Protein AF-A0A328TC16-F1 (afdb_monomer_lite)

InterPro domains:
  IPR032874 DDE domain [PF13610] (1-91)
  IPR052183 Bacterial Insertion Sequence Transposase [PTHR35528] (2-91)

Radius of gyration: 13.01 Å; chains: 1; bounding box: 30×22×34 Å

Foldseek 3Di:
DADPNADWDKDWDADPVRHTPDIDTDNDDALVRLLVVVLVVLVPADPVRQDLEDEDAPDPSNVSSVVVCCVVVSHPPSRHYDHDHPPVPPD

Organism: NCBI:txid252393

pLDDT: mean 87.95, std 9.59, range [47.31, 97.25]

Sequence (91 aa):
MKVNERWAYLYRAVDSGGCTIDFYLFSRHHTKAAYRFMGKLLNNTKRLQIPRLINTDKAPTYGRALALLKREGKCPQHVHHRQIQYRNNII

Structure (mmCIF, N/CA/C/O backbone):
data_AF-A0A328TC16-F1
#
_entry.id   AF-A0A328TC16-F1
#
loop_
_atom_site.group_PDB
_atom_site.id
_atom_site.type_symbol
_atom_site.label_atom_id
_atom_site.label_alt_id
_atom_site.label_comp_id
_atom_site.label_asym_id
_atom_site.label_entity_id
_atom_site.label_seq_id
_atom_site.pdbx_PDB_ins_code
_atom_site.Cartn_x
_atom_site.Cartn_y
_atom_site.Cartn_z
_atom_site.occupancy
_atom_site.B_iso_or_equiv
_atom_site.auth_seq_id
_atom_site.auth_comp_id
_atom_site.auth_asym_id
_atom_site.auth_atom_id
_atom_site.pdbx_PDB_model_num
ATOM 1 N N . MET A 1 1 ? 6.358 -0.072 -15.698 1.00 85.44 1 MET A N 1
ATOM 2 C CA . MET A 1 1 ? 6.415 1.104 -16.595 1.00 85.44 1 MET A CA 1
ATOM 3 C C . MET A 1 1 ? 7.850 1.571 -16.767 1.00 85.44 1 MET A C 1
ATOM 5 O O . MET A 1 1 ? 8.665 1.290 -15.894 1.00 85.44 1 MET A O 1
ATOM 9 N N . LYS A 1 2 ? 8.166 2.248 -17.873 1.00 90.31 2 LYS A N 1
ATOM 10 C CA . LYS A 1 2 ? 9.501 2.801 -18.140 1.00 90.31 2 LYS A CA 1
ATOM 11 C C . LYS A 1 2 ? 9.506 4.291 -17.776 1.00 90.31 2 LYS A C 1
ATOM 13 O O . LYS A 1 2 ? 8.627 5.017 -18.222 1.00 90.31 2 LYS A O 1
ATOM 18 N N . VAL A 1 3 ? 10.447 4.720 -16.937 1.00 85.94 3 VAL A N 1
ATOM 19 C CA . VAL A 1 3 ? 10.621 6.109 -16.475 1.00 85.94 3 VAL A CA 1
ATOM 20 C C . VAL A 1 3 ? 12.092 6.457 -16.617 1.00 85.94 3 VAL A C 1
ATOM 22 O O . VAL A 1 3 ? 12.928 5.729 -16.086 1.00 85.94 3 VAL A O 1
ATOM 25 N N . ASN A 1 4 ? 12.411 7.533 -17.342 1.00 89.19 4 ASN A N 1
ATOM 26 C CA . ASN A 1 4 ? 13.791 7.942 -17.642 1.00 89.19 4 ASN A CA 1
ATOM 27 C C . ASN A 1 4 ? 14.654 6.745 -18.072 1.00 89.19 4 ASN A C 1
ATOM 29 O O . ASN A 1 4 ? 15.678 6.437 -17.470 1.00 89.19 4 ASN A O 1
ATOM 33 N N . GLU A 1 5 ? 14.139 5.997 -19.049 1.00 92.69 5 GLU A N 1
ATOM 34 C CA . GLU A 1 5 ? 14.764 4.805 -19.634 1.00 92.69 5 GLU A CA 1
ATOM 35 C C . GLU A 1 5 ? 14.908 3.572 -18.728 1.00 92.69 5 GLU A C 1
ATOM 37 O O . GLU A 1 5 ? 15.328 2.513 -19.193 1.00 92.69 5 GLU A O 1
ATOM 42 N N . ARG A 1 6 ? 14.468 3.643 -17.469 1.00 90.56 6 ARG A N 1
ATOM 43 C CA . ARG A 1 6 ? 14.548 2.541 -16.502 1.00 90.56 6 ARG A CA 1
ATOM 44 C C . ARG A 1 6 ? 13.184 1.914 -16.250 1.00 90.56 6 ARG A C 1
ATOM 46 O O . ARG A 1 6 ? 12.171 2.604 -16.161 1.00 90.56 6 ARG A O 1
ATOM 53 N N . TRP A 1 7 ? 13.151 0.594 -16.092 1.00 92.88 7 TRP A N 1
ATOM 54 C CA . TRP A 1 7 ? 11.939 -0.117 -15.687 1.00 92.88 7 TRP A CA 1
ATOM 55 C C . TRP A 1 7 ? 11.660 0.077 -14.193 1.00 92.88 7 TRP A C 1
ATOM 57 O O . TRP A 1 7 ? 12.542 -0.087 -13.352 1.00 92.88 7 TRP A O 1
ATOM 67 N N . ALA A 1 8 ? 10.411 0.398 -13.872 1.00 90.75 8 ALA A N 1
ATOM 68 C CA . ALA A 1 8 ? 9.905 0.536 -12.516 1.00 90.75 8 ALA A CA 1
ATOM 69 C C . ALA A 1 8 ? 8.532 -0.132 -12.368 1.00 90.75 8 ALA A C 1
ATOM 71 O O . ALA A 1 8 ? 7.731 -0.200 -13.308 1.00 90.75 8 ALA A O 1
ATOM 72 N N . TYR A 1 9 ? 8.252 -0.590 -11.156 1.00 88.69 9 TYR A N 1
ATOM 73 C CA . TYR A 1 9 ? 6.945 -1.067 -10.733 1.00 88.69 9 TYR A CA 1
ATOM 74 C C . TYR A 1 9 ? 6.112 0.112 -10.239 1.00 88.69 9 TYR A C 1
ATOM 76 O O . TYR A 1 9 ? 6.580 0.910 -9.424 1.00 88.69 9 TYR A O 1
ATOM 84 N N . LEU A 1 10 ? 4.883 0.199 -10.743 1.00 88.81 10 LEU A N 1
ATOM 85 C CA . LEU A 1 10 ? 3.900 1.194 -10.343 1.00 88.81 10 LEU A CA 1
ATOM 86 C C . LEU A 1 10 ? 2.968 0.580 -9.306 1.00 88.81 10 LEU A C 1
ATOM 88 O O . LEU A 1 10 ? 2.226 -0.351 -9.603 1.00 88.81 10 LEU A O 1
ATOM 92 N N . TYR A 1 11 ? 2.991 1.132 -8.103 1.00 89.56 11 TYR A N 1
ATOM 93 C CA . TYR A 1 11 ? 1.964 0.913 -7.102 1.00 89.56 11 TYR A CA 1
ATOM 94 C C . TYR A 1 11 ? 0.963 2.057 -7.245 1.00 89.56 11 TYR A C 1
ATOM 96 O O . TYR A 1 11 ? 1.352 3.218 -7.164 1.00 89.56 11 TYR A O 1
ATOM 104 N N . ARG A 1 12 ? -0.308 1.745 -7.490 1.00 90.00 12 ARG A N 1
ATOM 105 C CA . ARG A 1 12 ? -1.380 2.734 -7.650 1.00 90.00 12 ARG A CA 1
ATOM 106 C C . ARG A 1 12 ? -2.516 2.388 -6.700 1.00 90.00 12 ARG A C 1
ATOM 108 O O . ARG A 1 12 ? -2.903 1.225 -6.611 1.00 90.00 12 ARG A O 1
ATOM 115 N N . ALA A 1 13 ? -3.041 3.390 -6.010 1.00 90.12 13 ALA A N 1
ATOM 116 C CA . ALA A 1 13 ? -4.255 3.283 -5.219 1.00 90.12 13 ALA A CA 1
ATOM 117 C C . ALA A 1 13 ? -5.354 4.049 -5.947 1.00 90.12 13 ALA A C 1
ATOM 119 O O . ALA A 1 13 ? -5.155 5.199 -6.336 1.00 90.12 13 ALA A O 1
ATOM 120 N N . VAL A 1 14 ? -6.494 3.399 -6.129 1.00 88.88 14 VAL A N 1
ATOM 121 C CA . VAL A 1 14 ? -7.689 3.990 -6.729 1.00 88.88 14 VAL A CA 1
ATOM 122 C C . VAL A 1 14 ? -8.849 3.827 -5.762 1.00 88.88 14 VAL A C 1
ATOM 124 O O . VAL A 1 14 ? -8.890 2.850 -5.006 1.00 88.88 14 VAL A O 1
ATOM 127 N N . ASP A 1 15 ? -9.765 4.786 -5.760 1.00 86.56 15 ASP A N 1
ATOM 128 C CA . ASP A 1 15 ? -11.025 4.641 -5.044 1.00 86.56 15 ASP A CA 1
ATOM 129 C C . ASP A 1 15 ? -12.021 3.766 -5.828 1.00 86.56 15 ASP A C 1
ATOM 131 O O . ASP A 1 15 ? -11.729 3.234 -6.902 1.00 86.56 15 ASP A O 1
ATOM 135 N N . SER A 1 16 ? -13.219 3.584 -5.273 1.00 82.19 16 SER A N 1
ATOM 136 C CA . SER A 1 16 ? -14.288 2.816 -5.919 1.00 82.19 16 SER A CA 1
ATOM 137 C C . SER A 1 16 ? -14.843 3.462 -7.192 1.00 82.19 16 SER A C 1
ATOM 139 O O . SER A 1 16 ? -15.475 2.761 -7.976 1.00 82.19 16 SER A O 1
ATOM 141 N N . GLY A 1 17 ? -14.644 4.770 -7.379 1.00 84.81 17 GLY A N 1
ATOM 142 C CA . GLY A 1 17 ? -15.018 5.509 -8.585 1.00 84.81 17 GLY A CA 1
ATOM 143 C C . GLY A 1 17 ? -13.947 5.465 -9.679 1.00 84.81 17 GLY A C 1
ATOM 144 O O . GLY A 1 17 ? -14.178 5.976 -10.769 1.00 84.81 17 GLY A O 1
ATOM 145 N N . GLY A 1 18 ? -12.790 4.851 -9.409 1.00 83.50 18 GLY A N 1
ATOM 146 C CA . GLY A 1 18 ? -11.657 4.799 -10.332 1.00 83.50 18 GLY A CA 1
ATOM 147 C C . GLY A 1 18 ? -10.738 6.021 -10.252 1.00 83.50 18 GLY A C 1
ATOM 148 O O . GLY A 1 18 ? -9.754 6.089 -10.990 1.00 83.50 18 GLY A O 1
ATOM 149 N N . CYS A 1 19 ? -10.993 6.962 -9.340 1.00 87.06 19 CYS A N 1
ATOM 150 C CA . CYS A 1 19 ? -10.120 8.112 -9.141 1.00 87.06 19 CYS A CA 1
ATOM 151 C C . CYS A 1 19 ? -8.822 7.663 -8.467 1.00 87.06 19 CYS A C 1
ATOM 153 O O . CYS A 1 19 ? -8.826 6.936 -7.470 1.00 87.06 19 CYS A O 1
ATOM 155 N N . THR A 1 20 ? -7.684 8.097 -9.009 1.00 88.38 20 THR A N 1
ATOM 156 C CA . THR A 1 20 ? -6.377 7.782 -8.422 1.00 88.38 20 THR A CA 1
ATOM 157 C C . THR A 1 20 ? -6.177 8.589 -7.143 1.00 88.38 20 THR A C 1
ATOM 159 O O . THR A 1 20 ? -6.196 9.814 -7.171 1.00 88.38 20 THR A O 1
ATOM 162 N N . ILE A 1 21 ? -5.957 7.888 -6.031 1.00 89.12 21 ILE A N 1
ATOM 163 C CA . ILE A 1 21 ? -5.694 8.482 -4.715 1.00 89.12 21 ILE A CA 1
ATOM 164 C C . ILE A 1 21 ? -4.211 8.836 -4.591 1.00 89.12 21 ILE A C 1
ATOM 166 O O . ILE A 1 21 ? -3.853 9.930 -4.169 1.00 89.12 21 ILE A O 1
ATOM 170 N N . ASP A 1 22 ? -3.338 7.886 -4.928 1.00 90.75 22 ASP A N 1
ATOM 171 C CA . ASP A 1 22 ? -1.889 8.055 -4.834 1.00 90.75 22 ASP A CA 1
ATOM 172 C C . ASP A 1 22 ? -1.181 7.026 -5.721 1.00 90.75 22 ASP A C 1
ATOM 174 O O . ASP A 1 22 ? -1.735 5.974 -6.073 1.00 90.75 22 ASP A O 1
ATOM 178 N N . PHE A 1 2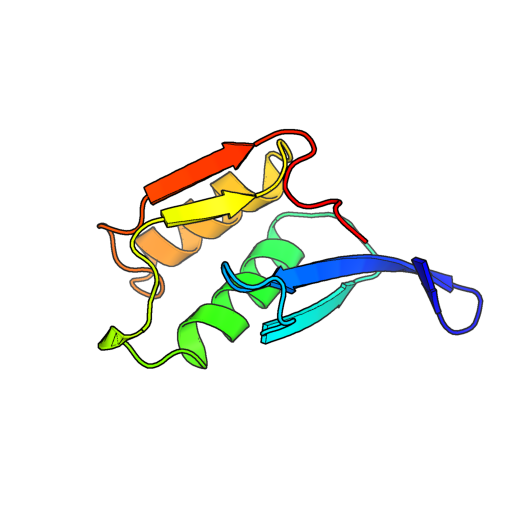3 ? 0.076 7.306 -6.043 1.00 90.94 23 PHE A N 1
ATOM 179 C CA . PHE A 1 23 ? 0.949 6.391 -6.756 1.00 90.94 23 PHE A CA 1
ATOM 180 C C . PHE A 1 23 ? 2.355 6.382 -6.159 1.00 90.94 23 PHE A C 1
ATOM 182 O O . PHE A 1 23 ? 2.820 7.323 -5.516 1.00 90.94 23 PHE A O 1
ATOM 189 N N . TYR A 1 24 ? 3.058 5.280 -6.375 1.00 91.00 24 TYR A N 1
ATOM 190 C CA . TYR A 1 24 ? 4.422 5.106 -5.916 1.00 91.00 24 TYR A CA 1
ATOM 191 C C . TYR A 1 24 ?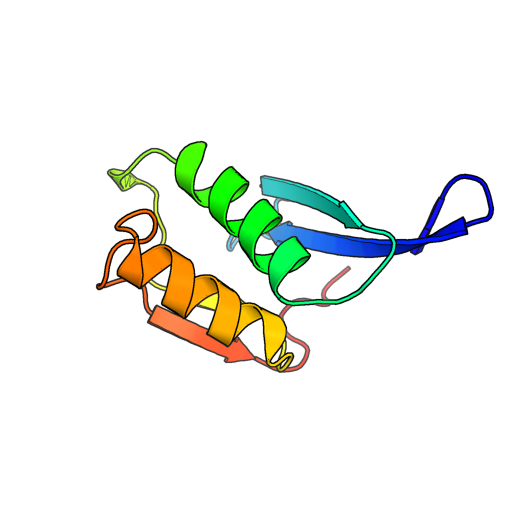 5.209 4.254 -6.895 1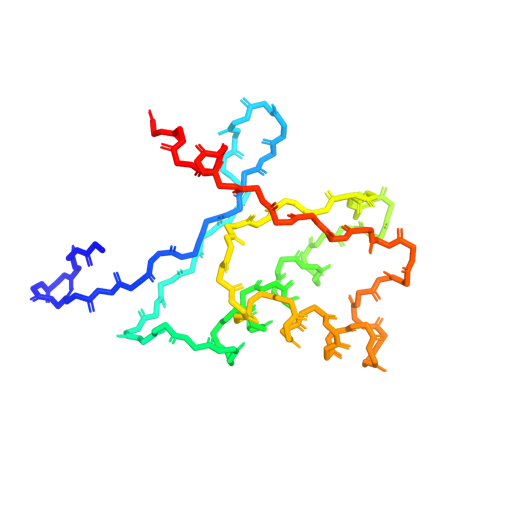.00 91.00 24 TYR A C 1
ATOM 193 O O . TYR A 1 24 ? 4.769 3.183 -7.312 1.00 91.00 24 TYR A O 1
ATOM 201 N N . LEU A 1 25 ? 6.389 4.744 -7.257 1.00 90.62 25 LEU A N 1
ATOM 202 C CA . LEU A 1 25 ? 7.296 4.071 -8.170 1.00 90.62 25 LEU A CA 1
ATOM 203 C C . LEU A 1 25 ? 8.445 3.458 -7.393 1.00 90.62 25 LEU A C 1
ATOM 205 O O . LEU A 1 25 ? 9.065 4.104 -6.549 1.00 90.62 25 LEU A O 1
ATOM 209 N N . PHE A 1 26 ? 8.753 2.207 -7.713 1.00 90.44 26 PHE A N 1
ATOM 210 C CA . PHE A 1 26 ? 9.911 1.534 -7.148 1.00 90.44 26 PHE A CA 1
ATOM 211 C C . PHE A 1 26 ? 10.600 0.667 -8.197 1.00 90.44 26 PHE A C 1
ATOM 213 O O . PHE A 1 26 ? 9.949 0.042 -9.029 1.00 90.44 26 PHE A O 1
ATOM 220 N N . SER A 1 27 ? 11.928 0.581 -8.145 1.00 85.94 27 SER A N 1
ATOM 221 C CA . SER A 1 27 ? 12.722 -0.200 -9.106 1.00 85.94 27 SER A CA 1
ATOM 222 C C . SER A 1 27 ? 12.551 -1.718 -8.961 1.00 85.94 27 SER A C 1
ATOM 224 O O . SER A 1 27 ? 12.885 -2.472 -9.869 1.00 85.94 27 SER A O 1
ATOM 226 N N . ARG A 1 28 ? 12.028 -2.187 -7.822 1.00 83.94 28 ARG A N 1
ATOM 227 C CA . ARG A 1 28 ? 11.846 -3.608 -7.484 1.00 83.94 28 ARG A CA 1
ATOM 228 C C . ARG A 1 28 ? 10.446 -3.905 -6.941 1.00 83.94 28 ARG A C 1
ATOM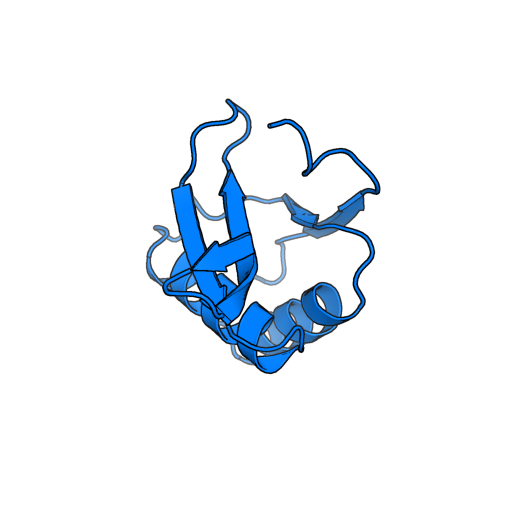 230 O O . ARG A 1 28 ? 9.863 -3.129 -6.183 1.00 83.94 28 ARG A O 1
ATOM 237 N N . HIS A 1 29 ? 9.925 -5.078 -7.273 1.00 83.25 29 HIS A N 1
ATOM 238 C CA . HIS A 1 29 ? 8.678 -5.572 -6.706 1.00 83.25 29 HIS A CA 1
ATOM 239 C C . HIS A 1 29 ? 8.969 -6.399 -5.453 1.00 83.25 29 HIS A C 1
ATOM 241 O O . HIS A 1 29 ? 9.459 -7.521 -5.541 1.00 83.25 29 HIS A O 1
ATOM 247 N N . HIS A 1 30 ? 8.736 -5.827 -4.270 1.00 90.44 30 HIS A N 1
ATOM 248 C CA . HIS A 1 30 ? 8.996 -6.510 -3.000 1.00 90.44 30 HIS A CA 1
ATOM 249 C C . HIS A 1 30 ? 8.153 -5.941 -1.854 1.00 90.44 30 HIS A C 1
ATOM 251 O O . HIS A 1 30 ? 7.729 -4.781 -1.886 1.00 90.44 30 HIS A O 1
ATOM 257 N N . THR A 1 31 ? 7.995 -6.720 -0.784 1.00 93.31 31 THR A N 1
ATOM 258 C CA . THR A 1 31 ? 7.188 -6.376 0.401 1.00 93.31 31 THR A CA 1
ATOM 259 C C . THR A 1 31 ? 7.537 -5.018 1.007 1.00 93.31 31 THR A C 1
ATOM 261 O O . THR A 1 31 ? 6.643 -4.289 1.414 1.00 93.31 31 THR A O 1
ATOM 264 N N . LYS A 1 32 ? 8.818 -4.621 1.024 1.00 93.94 32 LYS A N 1
ATOM 265 C CA . LYS A 1 32 ? 9.248 -3.323 1.579 1.00 93.94 32 LYS A CA 1
ATOM 266 C C . LYS A 1 32 ? 8.694 -2.124 0.797 1.00 93.94 32 LYS A C 1
ATOM 268 O O . LYS A 1 32 ? 8.440 -1.081 1.388 1.00 93.94 32 LYS A O 1
ATOM 273 N N . ALA A 1 33 ? 8.492 -2.270 -0.511 1.00 93.19 33 ALA A N 1
ATOM 274 C CA . ALA A 1 33 ? 7.934 -1.221 -1.364 1.00 93.19 33 ALA A CA 1
ATOM 275 C C . ALA A 1 33 ? 6.417 -1.142 -1.174 1.00 93.19 33 ALA A C 1
ATOM 277 O O . ALA A 1 33 ? 5.906 -0.057 -0.917 1.00 93.19 33 ALA A O 1
ATOM 278 N N . ALA A 1 34 ? 5.730 -2.292 -1.172 1.00 93.50 34 ALA A N 1
ATOM 279 C CA . ALA A 1 34 ? 4.308 -2.370 -0.837 1.00 93.50 34 ALA A CA 1
ATOM 280 C C . ALA A 1 34 ? 4.023 -1.780 0.556 1.00 93.50 34 ALA A C 1
ATOM 282 O O . ALA A 1 34 ? 3.140 -0.945 0.703 1.00 93.50 34 ALA A O 1
ATOM 283 N N . TYR A 1 35 ? 4.828 -2.131 1.562 1.00 95.81 35 TYR A N 1
ATOM 284 C CA . TYR A 1 35 ? 4.724 -1.587 2.916 1.00 95.81 35 TYR A CA 1
ATOM 285 C C . TYR A 1 35 ? 4.889 -0.065 2.945 1.00 95.81 35 TYR A C 1
ATOM 287 O O . TYR A 1 35 ? 4.082 0.621 3.564 1.00 95.81 35 TYR A O 1
ATOM 295 N N . ARG A 1 36 ? 5.902 0.481 2.256 1.00 95.06 36 ARG A N 1
ATOM 296 C CA . ARG A 1 36 ? 6.121 1.936 2.192 1.00 95.06 36 ARG A CA 1
ATOM 297 C C . ARG A 1 36 ? 4.951 2.652 1.533 1.00 95.06 36 ARG A C 1
ATOM 299 O O . ARG A 1 36 ? 4.484 3.651 2.067 1.00 95.06 36 ARG A O 1
ATOM 306 N N . PHE A 1 37 ? 4.469 2.122 0.412 1.00 94.00 37 PHE A N 1
ATOM 307 C CA . PHE A 1 37 ? 3.335 2.693 -0.300 1.00 94.00 37 PHE A CA 1
ATOM 308 C C . PHE A 1 37 ? 2.059 2.670 0.547 1.00 94.00 37 PHE A C 1
ATOM 310 O O . PHE A 1 37 ? 1.432 3.704 0.753 1.00 94.00 37 PHE A O 1
ATOM 317 N N . MET A 1 38 ? 1.707 1.510 1.099 1.00 93.94 38 MET A N 1
ATOM 318 C CA . MET A 1 38 ? 0.499 1.355 1.907 1.00 93.94 38 MET A CA 1
ATOM 319 C C . MET A 1 38 ? 0.582 2.132 3.221 1.00 93.94 38 MET A C 1
ATOM 321 O O . MET A 1 38 ? -0.406 2.721 3.642 1.00 93.94 38 MET A O 1
ATOM 325 N N . GLY A 1 39 ? 1.758 2.185 3.848 1.00 94.75 39 GLY A N 1
ATOM 326 C CA . GLY A 1 39 ? 1.994 3.003 5.034 1.00 94.75 39 GLY A CA 1
ATOM 327 C C . GLY A 1 39 ? 1.805 4.494 4.752 1.00 94.75 39 GLY A C 1
ATOM 328 O O . GLY A 1 39 ? 1.121 5.161 5.519 1.00 94.75 39 GLY A O 1
ATOM 329 N N . LYS A 1 40 ? 2.336 5.001 3.628 1.00 94.19 40 LYS A N 1
ATOM 330 C CA . LYS A 1 40 ? 2.101 6.382 3.170 1.00 94.19 40 LYS A CA 1
ATOM 331 C C . LYS A 1 40 ? 0.606 6.641 2.968 1.00 94.19 40 LYS A C 1
ATOM 333 O O . LYS A 1 40 ? 0.085 7.616 3.499 1.00 94.19 40 LYS A O 1
ATOM 338 N N . LEU A 1 41 ? -0.078 5.743 2.256 1.00 92.88 41 LEU A N 1
ATOM 339 C CA . LEU A 1 41 ? -1.507 5.862 1.965 1.00 92.88 41 LEU A CA 1
ATOM 340 C C . LEU A 1 41 ? -2.338 5.936 3.254 1.00 92.88 41 LEU A C 1
ATOM 342 O O . LEU A 1 41 ? -3.139 6.850 3.426 1.00 92.88 41 LEU A O 1
ATOM 346 N N . LEU A 1 42 ? -2.117 5.001 4.181 1.00 92.62 42 LEU A N 1
ATOM 347 C CA . LEU A 1 42 ? -2.855 4.932 5.442 1.00 92.62 42 LEU A CA 1
ATOM 348 C C . LEU A 1 42 ? -2.552 6.117 6.360 1.00 92.62 42 LEU A C 1
ATOM 350 O O . LEU A 1 42 ? -3.463 6.614 7.009 1.00 92.62 42 LEU A O 1
ATOM 354 N N . ASN A 1 43 ? -1.306 6.594 6.388 1.00 91.31 43 ASN A N 1
ATOM 355 C CA . ASN A 1 43 ? -0.920 7.750 7.195 1.00 91.31 43 ASN A CA 1
ATOM 356 C C . ASN A 1 43 ? -1.524 9.063 6.672 1.00 91.31 43 ASN A C 1
ATOM 358 O O . ASN A 1 43 ? -1.853 9.947 7.456 1.00 91.31 43 ASN A O 1
ATOM 362 N N . ASN A 1 44 ? -1.689 9.182 5.353 1.00 88.75 44 ASN A N 1
ATOM 363 C CA . ASN A 1 44 ? -2.300 10.354 4.722 1.00 88.75 44 ASN A CA 1
ATOM 364 C C . ASN A 1 44 ? -3.837 10.301 4.728 1.00 88.75 44 ASN A C 1
ATOM 366 O O . ASN A 1 44 ? -4.494 11.305 4.460 1.00 88.75 44 ASN A O 1
ATOM 370 N N . THR A 1 45 ? -4.423 9.142 5.035 1.00 87.38 45 THR A N 1
ATOM 371 C CA . THR A 1 45 ? -5.873 8.954 5.086 1.00 87.38 45 THR A CA 1
ATOM 372 C C . THR A 1 45 ? -6.383 9.253 6.492 1.00 87.38 45 THR A C 1
ATOM 374 O O . THR A 1 45 ? -5.923 8.666 7.472 1.00 87.38 45 THR A O 1
ATOM 377 N N . LYS A 1 46 ? -7.383 10.136 6.620 1.00 86.38 46 LYS A N 1
ATOM 378 C CA . LYS A 1 46 ? -8.048 10.366 7.914 1.00 86.38 46 LYS A CA 1
ATOM 379 C C . LYS A 1 46 ? -8.595 9.042 8.446 1.00 86.38 46 LYS A C 1
ATOM 381 O O . LYS A 1 46 ? -9.176 8.269 7.694 1.00 86.38 46 LYS A O 1
ATOM 386 N N . ARG A 1 47 ? -8.498 8.803 9.756 1.00 79.69 47 ARG A N 1
ATOM 387 C CA . ARG A 1 47 ? -8.899 7.524 10.374 1.00 79.69 47 ARG A CA 1
ATOM 388 C C . ARG A 1 47 ? -10.336 7.088 10.036 1.00 79.69 47 ARG A C 1
ATOM 390 O O . ARG A 1 47 ? -10.568 5.900 9.857 1.00 79.69 47 ARG A O 1
ATOM 397 N N . LEU A 1 48 ? -11.270 8.036 9.899 1.00 80.06 48 LEU A N 1
ATOM 398 C CA . LEU A 1 48 ? -12.669 7.782 9.506 1.00 80.06 48 LEU A CA 1
ATOM 399 C C . LEU A 1 48 ? -12.854 7.425 8.018 1.00 80.06 48 LEU A C 1
ATOM 401 O O . LEU A 1 48 ? -13.916 6.953 7.634 1.00 80.06 48 LEU A O 1
ATOM 405 N N . GLN A 1 49 ? -11.840 7.661 7.187 1.00 85.31 49 GLN A N 1
ATOM 406 C CA . GLN A 1 49 ? -11.845 7.414 5.742 1.00 85.31 49 GLN A CA 1
ATOM 407 C C . GLN A 1 49 ? -11.049 6.161 5.358 1.00 85.31 49 GLN A C 1
ATOM 409 O O . GLN A 1 49 ? -10.991 5.806 4.182 1.00 85.31 49 GLN A O 1
ATOM 414 N N . ILE A 1 50 ? -10.431 5.476 6.329 1.00 88.06 50 ILE A N 1
ATOM 415 C CA . ILE A 1 50 ? -9.755 4.207 6.064 1.00 88.06 50 ILE A CA 1
ATOM 416 C C . ILE A 1 50 ? -10.818 3.189 5.622 1.00 88.06 50 ILE A C 1
ATOM 418 O O . ILE A 1 50 ? -11.791 2.965 6.348 1.00 88.06 50 ILE A O 1
ATOM 422 N N . PRO A 1 51 ? -10.663 2.559 4.445 1.00 89.50 51 PRO A N 1
ATOM 423 C CA . PRO A 1 51 ? -11.671 1.651 3.929 1.00 89.50 51 PRO A CA 1
ATOM 424 C C . PRO A 1 51 ? -11.747 0.377 4.772 1.00 89.50 51 PRO A C 1
ATOM 426 O O . PRO A 1 51 ? -10.736 -0.149 5.235 1.00 89.50 51 PRO A O 1
ATOM 429 N N . ARG A 1 52 ? -12.951 -0.194 4.884 1.00 92.06 52 ARG A N 1
ATOM 430 C CA . ARG A 1 52 ? -13.150 -1.509 5.520 1.00 92.06 52 ARG A CA 1
ATOM 431 C C . ARG A 1 52 ? -12.553 -2.663 4.712 1.00 92.06 52 ARG A C 1
ATOM 433 O O . ARG A 1 52 ? -12.342 -3.733 5.266 1.00 92.06 52 ARG A O 1
ATOM 440 N N . LEU A 1 53 ? -12.305 -2.468 3.417 1.00 91.38 53 LEU A N 1
ATOM 441 C CA . LEU A 1 53 ? -11.785 -3.483 2.506 1.00 91.38 53 LEU A CA 1
ATOM 442 C C . LEU A 1 53 ? -10.737 -2.871 1.573 1.00 91.38 53 LEU A C 1
ATOM 444 O O . LEU A 1 53 ? -11.020 -1.897 0.881 1.00 91.38 53 LEU A O 1
ATOM 448 N N . ILE A 1 54 ? -9.558 -3.484 1.513 1.00 91.31 54 ILE A N 1
ATOM 449 C CA . ILE A 1 54 ? -8.513 -3.178 0.534 1.00 91.31 54 ILE A CA 1
ATOM 450 C C . ILE A 1 54 ? -8.427 -4.336 -0.458 1.00 91.31 54 ILE A C 1
ATOM 452 O O . ILE A 1 54 ? -8.203 -5.485 -0.065 1.00 91.31 54 ILE A O 1
ATOM 456 N N . ASN A 1 55 ? -8.571 -4.020 -1.745 1.00 90.69 55 ASN A N 1
ATOM 457 C CA . ASN A 1 55 ? -8.363 -4.969 -2.833 1.00 90.69 55 ASN A CA 1
ATOM 458 C C . ASN A 1 55 ? -6.945 -4.817 -3.390 1.00 90.69 55 ASN A C 1
ATOM 460 O O . ASN A 1 55 ? -6.548 -3.724 -3.784 1.00 90.69 55 ASN A O 1
ATOM 464 N N . THR A 1 56 ? -6.191 -5.908 -3.485 1.00 90.06 56 THR A N 1
ATOM 465 C CA . THR A 1 56 ? -4.895 -5.931 -4.190 1.00 90.06 56 THR A CA 1
ATOM 466 C C . THR A 1 56 ? -4.894 -7.020 -5.249 1.00 90.06 56 THR A C 1
ATOM 468 O O . THR A 1 56 ? -5.791 -7.862 -5.282 1.00 90.06 56 THR A O 1
ATOM 471 N N . ASP A 1 57 ? -3.873 -7.035 -6.102 1.00 82.75 57 ASP A N 1
ATOM 472 C CA . ASP A 1 57 ? -3.624 -8.205 -6.934 1.00 82.75 57 ASP A CA 1
ATOM 473 C C . ASP A 1 57 ? -3.235 -9.427 -6.068 1.00 82.75 57 ASP A C 1
ATOM 475 O O . ASP A 1 57 ? -3.135 -9.361 -4.833 1.00 82.75 57 ASP A O 1
ATOM 479 N N . LYS A 1 58 ? -3.021 -10.567 -6.728 1.00 82.62 58 LYS A N 1
ATOM 480 C CA . LYS A 1 58 ? -2.615 -11.821 -6.080 1.00 82.62 58 LYS A CA 1
ATOM 481 C C . LYS A 1 58 ? -1.125 -11.872 -5.701 1.00 82.62 58 LYS A C 1
ATOM 483 O O . LYS A 1 58 ? -0.621 -12.952 -5.407 1.00 82.62 58 LYS A O 1
ATOM 488 N N . ALA A 1 59 ? -0.403 -10.750 -5.665 1.00 84.44 59 ALA A N 1
ATOM 489 C CA . ALA A 1 59 ? 0.983 -10.770 -5.222 1.00 84.44 59 ALA A CA 1
ATOM 490 C C . ALA A 1 59 ? 1.090 -10.977 -3.696 1.00 84.44 59 ALA A C 1
ATOM 492 O O . ALA A 1 59 ? 0.410 -10.297 -2.916 1.00 84.44 59 ALA A O 1
ATOM 493 N N . PRO A 1 60 ? 1.997 -11.857 -3.225 1.00 85.62 60 PRO A N 1
ATOM 494 C CA . PRO A 1 60 ? 2.190 -12.111 -1.793 1.00 85.62 60 PRO A CA 1
ATOM 495 C C . PRO A 1 60 ? 2.786 -10.906 -1.040 1.00 85.62 60 PRO A C 1
ATOM 497 O O . PRO A 1 60 ? 2.699 -10.821 0.188 1.00 85.62 60 PRO A O 1
ATOM 500 N N . THR A 1 61 ? 3.376 -9.953 -1.767 1.00 91.88 61 THR A N 1
ATOM 501 C CA . THR A 1 61 ? 3.995 -8.732 -1.232 1.00 91.88 61 THR A CA 1
ATOM 502 C C . THR A 1 61 ? 3.003 -7.879 -0.443 1.00 91.88 61 THR A C 1
ATOM 504 O O . THR A 1 61 ? 3.349 -7.388 0.633 1.00 91.88 61 THR A O 1
ATOM 507 N N . TYR A 1 62 ? 1.767 -7.745 -0.931 1.00 91.56 62 TYR A N 1
ATOM 508 C CA . TYR A 1 62 ? 0.732 -6.927 -0.299 1.00 91.56 62 TYR A CA 1
ATOM 509 C C . TYR A 1 62 ? 0.210 -7.527 1.004 1.00 91.56 62 TYR A C 1
ATOM 511 O O . TYR A 1 62 ? 0.124 -6.819 2.006 1.00 91.56 62 TYR A O 1
ATOM 519 N N . GLY A 1 63 ? -0.072 -8.834 1.023 1.00 93.50 63 GLY A N 1
ATOM 520 C CA . GLY A 1 63 ? -0.541 -9.512 2.236 1.00 93.50 63 GLY A CA 1
ATOM 521 C C . GLY A 1 63 ? 0.481 -9.405 3.370 1.00 93.50 63 GLY A C 1
ATOM 522 O O . GLY A 1 63 ? 0.140 -9.049 4.499 1.00 93.50 63 GLY A O 1
ATOM 523 N N . ARG A 1 64 ? 1.769 -9.606 3.055 1.00 94.81 64 ARG A N 1
ATOM 524 C CA . ARG A 1 64 ? 2.850 -9.479 4.042 1.00 94.81 64 ARG A CA 1
ATOM 525 C C . ARG A 1 64 ? 3.044 -8.032 4.511 1.00 94.81 64 ARG A C 1
ATOM 527 O O . ARG A 1 64 ? 3.280 -7.812 5.696 1.00 94.81 64 ARG A O 1
ATOM 534 N N . ALA A 1 65 ? 2.916 -7.050 3.619 1.00 95.69 65 ALA A N 1
ATOM 535 C CA . ALA A 1 65 ? 2.983 -5.633 3.972 1.00 95.69 65 ALA A CA 1
ATOM 536 C C . ALA A 1 65 ? 1.839 -5.213 4.910 1.00 95.69 65 ALA A C 1
ATOM 538 O O . ALA A 1 65 ? 2.087 -4.574 5.931 1.00 95.69 65 ALA A O 1
ATOM 539 N N . LEU A 1 66 ? 0.604 -5.622 4.608 1.00 95.06 66 LEU A N 1
ATOM 540 C CA . LEU A 1 66 ? -0.566 -5.353 5.445 1.00 95.06 66 LEU A CA 1
ATOM 541 C C . LEU A 1 66 ? -0.462 -5.993 6.824 1.00 95.06 66 LEU A C 1
ATOM 543 O O . LEU A 1 66 ? -0.770 -5.340 7.817 1.00 95.06 66 LEU A O 1
ATOM 547 N N . ALA A 1 67 ? 0.004 -7.241 6.903 1.00 95.25 67 ALA A N 1
ATOM 548 C CA . ALA A 1 67 ? 0.208 -7.917 8.181 1.00 95.25 67 ALA A CA 1
ATOM 549 C C . ALA A 1 67 ? 1.189 -7.150 9.087 1.00 95.25 67 ALA A C 1
ATOM 551 O O . ALA A 1 67 ? 0.934 -6.997 10.281 1.00 95.25 67 ALA A O 1
ATOM 552 N N . LEU A 1 68 ? 2.278 -6.617 8.518 1.00 97.25 68 LEU A N 1
ATOM 553 C CA . LEU A 1 68 ? 3.231 -5.773 9.246 1.00 97.25 68 LEU A CA 1
ATOM 554 C C . LEU A 1 68 ? 2.596 -4.450 9.692 1.00 97.25 68 LEU A C 1
ATOM 556 O O . LEU A 1 68 ? 2.710 -4.083 10.857 1.00 97.25 68 LEU A O 1
ATOM 560 N N . LEU A 1 69 ? 1.871 -3.766 8.803 1.00 96.50 69 LEU A N 1
ATOM 561 C CA . LEU A 1 69 ? 1.193 -2.507 9.135 1.00 96.50 69 LEU A CA 1
ATOM 562 C C . LEU A 1 69 ? 0.140 -2.685 10.235 1.00 96.50 69 LEU A C 1
ATOM 564 O O . LEU A 1 69 ? 0.013 -1.825 11.102 1.00 96.50 69 LEU A O 1
ATOM 568 N N . LYS A 1 70 ? -0.590 -3.805 10.230 1.00 96.06 70 LYS A N 1
ATOM 569 C CA . LYS A 1 70 ? -1.530 -4.167 11.297 1.00 96.06 70 LYS A CA 1
ATOM 570 C C . LYS A 1 70 ? -0.816 -4.432 12.618 1.00 96.06 70 LYS A C 1
ATOM 572 O O . LYS A 1 70 ? -1.244 -3.927 13.651 1.00 96.06 70 LYS A O 1
ATOM 577 N N . ARG A 1 71 ? 0.282 -5.194 12.588 1.00 96.94 71 ARG A N 1
ATOM 578 C CA . ARG A 1 71 ? 1.103 -5.481 13.776 1.00 96.94 71 ARG A CA 1
ATOM 579 C C . ARG A 1 71 ? 1.643 -4.204 14.423 1.00 96.94 71 ARG A C 1
ATOM 581 O O . ARG A 1 71 ? 1.669 -4.111 15.640 1.00 96.94 71 ARG A O 1
ATOM 588 N N . GLU A 1 72 ? 2.041 -3.228 13.615 1.00 96.50 72 GLU A N 1
ATOM 589 C CA . GLU A 1 72 ? 2.557 -1.934 14.079 1.00 96.50 72 GLU A CA 1
ATOM 590 C C . GLU A 1 72 ? 1.458 -0.914 14.429 1.00 96.50 72 GLU A C 1
ATOM 592 O O . GL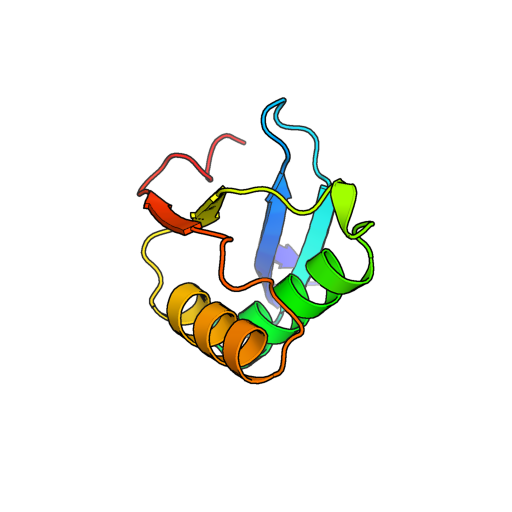U A 1 72 ? 1.766 0.234 14.735 1.00 96.50 72 GLU A O 1
ATOM 597 N N . GLY A 1 73 ? 0.174 -1.278 14.332 1.00 94.00 73 GLY A N 1
ATOM 598 C CA . GLY A 1 73 ? -0.945 -0.370 14.612 1.00 94.00 73 GLY A CA 1
ATOM 599 C C . GLY A 1 73 ? -1.177 0.722 13.558 1.00 94.00 73 GLY A C 1
ATOM 600 O O . GLY A 1 73 ? -2.036 1.579 13.745 1.00 94.00 73 GLY A O 1
ATOM 601 N N . LYS A 1 74 ? -0.461 0.686 12.428 1.00 93.88 74 LYS A N 1
ATOM 602 C CA . LYS A 1 74 ? -0.596 1.643 11.312 1.00 93.88 74 LYS A CA 1
ATOM 603 C C . LYS A 1 74 ? -1.793 1.344 10.412 1.00 93.88 74 LYS A C 1
ATOM 605 O O . LYS A 1 74 ? -2.277 2.224 9.709 1.00 93.88 74 LYS A O 1
ATOM 610 N N . CYS A 1 75 ? -2.262 0.098 10.413 1.00 94.12 75 CYS A N 1
ATOM 611 C CA . CYS A 1 75 ? -3.484 -0.321 9.737 1.00 94.12 75 CYS A CA 1
ATOM 612 C C . CYS A 1 75 ? -4.481 -0.853 10.775 1.00 94.12 75 CYS A C 1
ATOM 614 O O . CYS A 1 75 ? -4.112 -1.735 11.556 1.00 94.12 75 CYS A O 1
ATOM 616 N N . PRO A 1 76 ? -5.736 -0.369 10.800 1.00 93.62 76 PRO A N 1
ATOM 617 C CA . PRO A 1 76 ? -6.739 -0.903 11.710 1.00 93.62 76 PRO A CA 1
ATOM 618 C C . PRO A 1 76 ? -6.993 -2.399 11.474 1.00 93.62 76 PRO A C 1
ATOM 620 O O . PRO A 1 76 ? -7.056 -2.874 10.339 1.00 93.62 76 PRO A O 1
ATOM 623 N N . GLN A 1 77 ? -7.197 -3.150 12.558 1.00 93.25 77 GLN A N 1
ATOM 624 C CA . GLN A 1 77 ? -7.379 -4.606 12.485 1.00 93.25 77 GLN A CA 1
ATOM 625 C C . GLN A 1 77 ? -8.623 -5.016 11.685 1.00 93.25 77 GLN A C 1
ATOM 627 O O . GLN A 1 77 ? -8.577 -6.016 10.966 1.00 93.25 77 GLN A O 1
ATOM 632 N N . HIS A 1 78 ? -9.682 -4.200 11.740 1.00 92.12 78 HIS A N 1
ATOM 633 C CA . HIS A 1 78 ? -10.947 -4.413 11.029 1.00 92.12 78 HIS A CA 1
ATOM 634 C C . HIS A 1 78 ? -10.856 -4.212 9.507 1.00 92.12 78 HIS A C 1
ATOM 636 O O . HIS A 1 78 ? -11.823 -4.489 8.802 1.00 92.12 78 HIS A O 1
ATOM 642 N N . VAL A 1 79 ? -9.732 -3.711 8.978 1.00 94.19 79 VAL A N 1
ATOM 643 C CA . VAL A 1 79 ? -9.547 -3.590 7.527 1.00 94.19 79 VAL A CA 1
ATOM 644 C C . VAL A 1 79 ? -9.358 -4.982 6.938 1.00 94.19 79 VAL A C 1
ATOM 646 O O . VAL A 1 79 ? -8.360 -5.658 7.200 1.00 94.19 79 VAL A O 1
ATOM 649 N N . HIS A 1 80 ? -10.300 -5.424 6.120 1.00 93.62 80 HIS A N 1
ATOM 650 C CA . HIS A 1 80 ? -10.199 -6.675 5.389 1.00 93.62 80 HIS A CA 1
ATOM 651 C C . HIS A 1 80 ? -9.275 -6.517 4.182 1.00 93.62 80 HIS A C 1
ATOM 653 O O . HIS A 1 80 ? -9.236 -5.475 3.527 1.00 93.62 80 HIS A O 1
ATOM 659 N N . HIS A 1 81 ? -8.535 -7.576 3.871 1.00 93.00 81 HIS A N 1
ATOM 660 C CA . HIS A 1 81 ? -7.704 -7.651 2.677 1.00 93.00 81 HIS A CA 1
ATOM 661 C C . HIS A 1 81 ? -8.251 -8.735 1.766 1.00 93.00 81 HIS A C 1
ATOM 663 O O . HIS A 1 81 ? -8.434 -9.870 2.200 1.00 93.00 81 HIS A O 1
ATOM 669 N N . ARG A 1 82 ? -8.511 -8.385 0.508 1.00 91.12 82 ARG A N 1
ATOM 670 C CA . ARG A 1 82 ? -8.920 -9.340 -0.516 1.00 91.12 82 ARG A CA 1
ATOM 671 C C . ARG A 1 82 ? -7.978 -9.239 -1.702 1.00 91.12 82 ARG A C 1
ATOM 673 O O . ARG A 1 82 ? -7.743 -8.162 -2.242 1.00 91.12 82 ARG A O 1
ATOM 680 N N . GLN A 1 83 ? -7.461 -10.381 -2.127 1.00 89.19 83 GLN A N 1
ATOM 681 C CA . GLN A 1 83 ? -6.698 -10.475 -3.361 1.00 89.19 83 GLN A CA 1
ATOM 682 C C . GLN A 1 83 ? -7.659 -10.788 -4.505 1.00 89.19 83 GLN A C 1
ATOM 684 O O . GLN A 1 83 ? -8.342 -11.813 -4.491 1.00 89.19 83 GLN A O 1
ATOM 689 N N . ILE A 1 84 ? -7.738 -9.897 -5.489 1.00 83.44 84 ILE A N 1
ATOM 690 C CA . ILE A 1 84 ? -8.579 -10.066 -6.669 1.00 83.44 84 ILE A CA 1
ATOM 691 C C . ILE A 1 84 ? -7.686 -9.994 -7.899 1.00 83.44 84 ILE A C 1
ATOM 693 O O . ILE A 1 84 ? -6.994 -9.009 -8.144 1.00 83.44 84 ILE A O 1
ATOM 697 N N . GLN A 1 85 ? -7.715 -11.056 -8.695 1.00 69.69 85 GLN A N 1
ATOM 698 C CA . GLN A 1 85 ? -7.043 -11.078 -9.985 1.00 69.69 85 GLN A CA 1
ATOM 699 C C . GLN A 1 85 ? -7.824 -10.183 -10.958 1.00 69.69 85 GLN A C 1
ATOM 701 O O . GLN A 1 85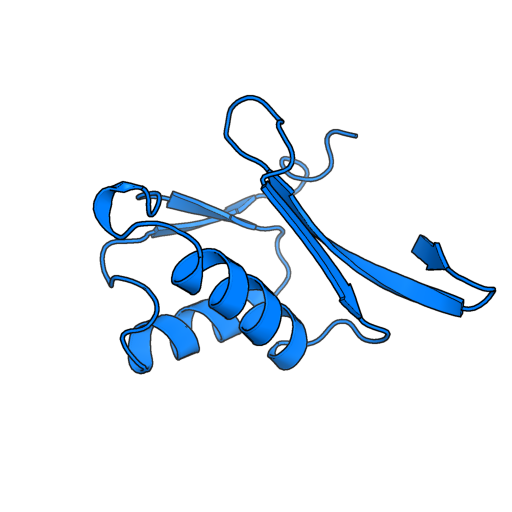 ? -9.049 -10.255 -11.006 1.00 69.69 85 GLN A O 1
ATOM 706 N N . TYR A 1 86 ? -7.122 -9.337 -11.711 1.00 64.50 86 TYR A N 1
ATOM 707 C CA . TYR A 1 86 ? -7.657 -8.547 -12.832 1.00 64.50 86 TYR A CA 1
ATOM 708 C C . TYR A 1 86 ? -8.604 -7.373 -12.513 1.00 64.50 86 TYR A C 1
ATOM 710 O O . TYR A 1 86 ? -8.814 -6.547 -13.394 1.00 64.50 86 TYR A O 1
ATOM 718 N N . ARG A 1 87 ? -9.103 -7.191 -11.278 1.00 63.91 87 ARG A N 1
ATOM 719 C CA . ARG A 1 87 ? -9.941 -6.013 -10.935 1.00 63.91 87 ARG A CA 1
ATOM 720 C C . ARG A 1 87 ? -9.180 -4.688 -10.833 1.00 63.91 87 ARG A C 1
ATOM 722 O O . ARG A 1 87 ? -9.780 -3.639 -11.014 1.00 63.91 87 ARG A O 1
ATOM 729 N N . ASN A 1 88 ? -7.883 -4.733 -10.536 1.00 57.84 88 ASN A N 1
ATOM 730 C CA . ASN A 1 88 ? -7.075 -3.529 -10.296 1.00 57.84 88 ASN A CA 1
ATOM 731 C C . ASN A 1 88 ? -6.359 -3.007 -11.558 1.00 57.84 88 ASN A C 1
ATOM 733 O O . ASN A 1 88 ? -5.682 -1.981 -11.494 1.00 57.84 88 ASN A O 1
ATOM 737 N N . ASN A 1 89 ? -6.522 -3.703 -12.691 1.00 52.97 89 ASN A N 1
ATOM 738 C CA . ASN A 1 89 ? -5.883 -3.387 -13.973 1.00 52.97 89 ASN A CA 1
ATOM 739 C C . ASN A 1 89 ? -6.835 -2.708 -14.969 1.00 52.97 89 ASN A C 1
ATOM 741 O O . ASN A 1 89 ? -6.530 -2.681 -16.157 1.00 52.97 89 ASN A O 1
ATOM 745 N N . ILE A 1 90 ? -7.975 -2.178 -14.519 1.00 53.28 90 ILE A N 1
ATOM 746 C CA . ILE A 1 90 ? -8.769 -1.284 -15.366 1.00 53.28 90 ILE A CA 1
ATOM 747 C C . ILE A 1 90 ? -7.917 -0.010 -15.538 1.00 53.28 90 ILE A C 1
ATOM 749 O O . ILE A 1 90 ? -7.602 0.675 -14.554 1.00 53.28 90 ILE A O 1
ATOM 753 N N . ILE A 1 91 ? -7.405 0.190 -16.753 1.00 47.31 91 ILE A N 1
ATOM 754 C CA . ILE A 1 91 ? -6.670 1.383 -17.197 1.00 47.31 91 ILE A CA 1
ATOM 755 C C . ILE A 1 91 ? -7.660 2.261 -17.940 1.00 47.31 91 ILE A C 1
ATOM 757 O O . ILE A 1 91 ? -8.411 1.693 -18.763 1.00 47.31 91 ILE A O 1
#

Secondary structure (DSSP, 8-state):
-EETTEE-EEEEEE-TTS-EEEEEEESS-SHHHHHHHHHHHHHHS-GGGS-SEEEE-S-HHHHHHHHHHHHTTSS-TT-EEEE-SSGGG--